Protein AF-A0A3N5MIL5-F1 (afdb_monomer_lite)

pLDDT: mean 93.54, std 10.15, range [49.41, 98.62]

Radius of gyration: 26.25 Å; chains: 1; bounding box: 44×29×71 Å

Structure (mmCIF, N/CA/C/O backbone):
data_AF-A0A3N5MIL5-F1
#
_entry.id   AF-A0A3N5MIL5-F1
#
loop_
_atom_site.group_PDB
_atom_site.id
_atom_site.type_symbol
_atom_site.label_atom_id
_atom_site.label_alt_id
_atom_site.label_comp_id
_atom_site.label_asym_id
_atom_site.label_entity_id
_atom_site.label_seq_id
_atom_site.pdbx_PDB_ins_code
_atom_site.Cartn_x
_atom_site.Cartn_y
_atom_site.Cartn_z
_atom_site.occupancy
_atom_site.B_iso_or_equiv
_atom_site.auth_seq_id
_atom_site.auth_comp_id
_atom_site.auth_asym_id
_atom_site.auth_atom_id
_atom_site.pdbx_PDB_model_num
ATOM 1 N N . MET A 1 1 ? 6.906 -9.057 -50.925 1.00 49.41 1 MET A N 1
ATOM 2 C CA . MET A 1 1 ? 8.367 -9.296 -50.939 1.00 49.41 1 MET A CA 1
ATOM 3 C C . MET A 1 1 ? 8.693 -9.995 -49.633 1.00 49.41 1 MET A C 1
ATOM 5 O O . MET A 1 1 ? 8.129 -9.553 -48.640 1.00 49.41 1 MET A O 1
ATOM 9 N N . PRO A 1 2 ? 9.459 -11.097 -49.607 1.00 53.81 2 PRO A N 1
ATOM 10 C CA . PRO A 1 2 ? 9.760 -11.751 -48.342 1.00 53.81 2 PRO A CA 1
ATOM 11 C C . PRO A 1 2 ? 10.690 -10.827 -47.550 1.00 53.81 2 PRO A C 1
ATOM 13 O O . PRO A 1 2 ? 11.709 -10.379 -48.077 1.00 53.81 2 PRO A O 1
ATOM 16 N N . GLU A 1 3 ? 10.293 -10.475 -46.332 1.00 63.34 3 GLU A N 1
ATOM 17 C CA . GLU A 1 3 ? 11.137 -9.734 -45.398 1.00 63.34 3 GLU A CA 1
ATOM 18 C C . GLU A 1 3 ? 12.382 -10.586 -45.121 1.00 63.34 3 GLU A C 1
ATOM 20 O O . GLU A 1 3 ? 12.277 -11.746 -44.724 1.00 63.34 3 GLU A O 1
ATOM 25 N N . GLN A 1 4 ? 13.568 -10.054 -45.416 1.00 61.78 4 GLN A N 1
ATOM 26 C CA . GLN A 1 4 ? 14.814 -10.725 -45.060 1.00 61.78 4 GLN A CA 1
ATOM 27 C C . GLN A 1 4 ? 14.955 -10.684 -43.535 1.00 61.78 4 GLN A C 1
ATOM 29 O O . GLN A 1 4 ? 15.059 -9.603 -42.957 1.00 61.78 4 GLN A O 1
ATOM 34 N N . GLU A 1 5 ? 14.963 -11.850 -42.886 1.00 66.00 5 GLU A N 1
ATOM 35 C CA . GLU A 1 5 ? 15.251 -11.960 -41.455 1.00 66.00 5 GLU A CA 1
ATOM 36 C C . GLU A 1 5 ? 16.691 -11.507 -41.185 1.00 66.00 5 GLU A C 1
ATOM 38 O O . GLU A 1 5 ? 17.662 -12.201 -41.493 1.00 66.00 5 GLU A O 1
ATOM 43 N N . HIS A 1 6 ? 16.836 -10.312 -40.614 1.00 81.69 6 HIS A N 1
ATOM 44 C CA . HIS A 1 6 ? 18.112 -9.841 -40.101 1.00 81.69 6 HIS A CA 1
ATOM 45 C C . HIS A 1 6 ? 18.438 -10.589 -38.805 1.00 81.69 6 HIS A C 1
ATOM 47 O O . HIS A 1 6 ? 17.734 -10.446 -37.803 1.00 81.69 6 HIS A O 1
ATOM 53 N N . GLN A 1 7 ? 19.506 -11.390 -38.824 1.00 84.31 7 GLN A N 1
ATOM 54 C CA . GLN A 1 7 ? 20.000 -12.044 -37.618 1.00 84.31 7 GLN A CA 1
ATOM 55 C C . GLN A 1 7 ? 20.868 -11.066 -36.815 1.00 84.31 7 GLN A C 1
ATOM 57 O O . GLN A 1 7 ? 21.890 -10.611 -37.335 1.00 84.31 7 GLN A O 1
ATOM 62 N N . PRO A 1 8 ? 20.485 -10.747 -35.566 1.00 87.31 8 PRO A N 1
ATOM 63 C CA . PRO A 1 8 ? 21.226 -9.805 -34.745 1.00 87.31 8 PRO A CA 1
ATOM 64 C C . PRO A 1 8 ? 22.592 -10.368 -34.353 1.00 87.31 8 PRO A C 1
ATOM 66 O O . PRO A 1 8 ? 22.759 -11.559 -34.075 1.00 87.31 8 PRO A O 1
ATOM 69 N N . THR A 1 9 ? 23.573 -9.480 -34.294 1.00 94.94 9 THR A N 1
ATOM 70 C CA . THR A 1 9 ? 24.926 -9.779 -33.832 1.00 94.94 9 THR A CA 1
ATOM 71 C C . THR A 1 9 ? 24.961 -10.036 -32.324 1.00 94.94 9 THR A C 1
ATOM 73 O O . THR A 1 9 ? 24.097 -9.602 -31.560 1.00 94.94 9 THR A O 1
ATOM 76 N N . VAL A 1 10 ? 26.015 -10.712 -31.860 1.00 92.56 10 VAL A N 1
ATOM 77 C CA . VAL A 1 10 ? 26.233 -10.970 -30.425 1.00 92.56 10 VAL A CA 1
ATOM 78 C C . VAL A 1 10 ? 26.275 -9.670 -29.613 1.00 92.56 10 VAL A C 1
ATOM 80 O O . VAL A 1 10 ? 25.775 -9.632 -28.490 1.00 92.56 10 VAL A O 1
ATOM 83 N N . GLU A 1 11 ? 26.835 -8.600 -30.173 1.00 93.06 11 GLU A N 1
ATOM 84 C CA . GLU A 1 11 ? 26.932 -7.309 -29.489 1.00 93.06 11 GLU A CA 1
ATOM 85 C C . GLU A 1 11 ? 25.579 -6.598 -29.399 1.00 93.06 11 GLU A C 1
ATOM 87 O O . GLU A 1 11 ? 25.241 -6.073 -28.340 1.00 93.06 11 GLU A O 1
ATOM 92 N N . GLU A 1 12 ? 24.747 -6.665 -30.440 1.00 92.56 12 GLU A N 1
ATOM 93 C CA . GLU A 1 12 ? 23.370 -6.152 -30.384 1.00 92.56 12 GLU A CA 1
ATOM 94 C C . GLU A 1 12 ? 22.527 -6.915 -29.355 1.00 92.56 12 GLU A C 1
ATOM 96 O O . GLU A 1 12 ? 21.750 -6.317 -28.606 1.00 92.56 12 GLU A O 1
ATOM 101 N N . LEU A 1 13 ? 22.723 -8.233 -29.255 1.00 93.75 13 LEU A N 1
ATOM 102 C CA . LEU A 1 13 ? 22.072 -9.059 -28.238 1.00 93.75 13 LEU A CA 1
ATOM 103 C C . LEU A 1 13 ? 22.516 -8.679 -26.818 1.00 93.75 13 LEU A C 1
ATOM 105 O O . LEU A 1 13 ? 21.672 -8.577 -25.925 1.00 93.75 13 LEU A O 1
ATOM 109 N N . LYS A 1 14 ? 23.812 -8.421 -26.599 1.00 94.56 14 LYS A N 1
ATOM 110 C CA . LYS A 1 14 ? 24.334 -7.950 -25.304 1.00 94.56 14 LYS A CA 1
ATOM 111 C C . LYS A 1 14 ? 23.821 -6.559 -24.948 1.00 94.56 14 LYS A C 1
ATOM 113 O O . LYS A 1 14 ? 23.369 -6.361 -23.826 1.00 94.56 14 LYS A O 1
ATOM 118 N N . ALA A 1 15 ? 23.845 -5.614 -25.889 1.00 94.69 15 ALA A N 1
ATOM 119 C CA . ALA A 1 15 ? 23.333 -4.263 -25.672 1.00 94.69 15 ALA A CA 1
ATOM 120 C C . ALA A 1 15 ? 21.857 -4.298 -25.252 1.00 94.69 15 ALA A C 1
ATOM 122 O O . ALA A 1 15 ? 21.475 -3.698 -24.247 1.00 94.69 15 ALA A O 1
ATOM 123 N N . LYS A 1 16 ? 21.046 -5.104 -25.947 1.00 93.50 16 LYS A N 1
ATOM 124 C CA . LYS A 1 16 ? 19.646 -5.337 -25.582 1.00 93.50 16 LYS A CA 1
ATOM 125 C C . LYS A 1 16 ? 19.498 -5.958 -24.189 1.00 93.50 16 LYS A C 1
ATOM 127 O O . LYS A 1 16 ? 18.602 -5.566 -23.448 1.00 93.50 16 LYS A O 1
ATOM 132 N N . ALA A 1 17 ? 20.361 -6.906 -23.822 1.00 95.56 17 ALA A N 1
ATOM 133 C CA . ALA A 1 17 ? 20.335 -7.544 -22.506 1.00 95.56 17 ALA A CA 1
ATOM 134 C C . ALA A 1 17 ? 20.743 -6.597 -21.362 1.00 95.56 17 ALA A C 1
ATOM 136 O O . ALA A 1 17 ? 20.247 -6.751 -20.246 1.00 95.56 17 ALA A O 1
ATOM 137 N N . TYR A 1 18 ? 21.618 -5.620 -21.622 1.00 96.75 18 TYR A N 1
ATOM 138 C CA . TYR A 1 18 ? 22.069 -4.644 -20.624 1.00 96.75 18 TYR A CA 1
ATOM 139 C C . TYR A 1 18 ? 21.169 -3.415 -20.496 1.00 96.75 18 TYR A C 1
ATOM 141 O O . TYR A 1 18 ? 21.203 -2.768 -19.451 1.00 96.75 18 TYR A O 1
ATOM 149 N N . GLN A 1 19 ? 20.322 -3.123 -21.486 1.00 96.12 19 GLN A N 1
ATOM 150 C CA . GLN A 1 19 ? 19.403 -1.980 -21.446 1.00 96.12 19 GLN A CA 1
ATOM 151 C C . GLN A 1 19 ? 18.601 -1.860 -20.128 1.00 96.12 19 GLN A C 1
ATOM 153 O O . GLN A 1 19 ? 18.597 -0.771 -19.553 1.00 96.12 19 GLN A O 1
ATOM 158 N N . PRO A 1 20 ? 18.024 -2.938 -19.550 1.00 97.56 20 PRO A N 1
ATOM 159 C CA . PRO A 1 20 ? 17.301 -2.839 -18.280 1.00 97.56 20 PRO A CA 1
ATOM 160 C C . PRO A 1 20 ? 18.160 -2.351 -17.103 1.00 97.56 20 PRO A C 1
ATOM 162 O O . PRO A 1 20 ? 17.630 -1.788 -16.146 1.00 97.56 20 PRO A O 1
ATOM 165 N N . MET A 1 21 ? 19.479 -2.572 -17.144 1.00 97.44 21 MET A N 1
ATOM 166 C CA . MET A 1 21 ? 20.404 -2.089 -16.114 1.00 97.44 21 MET A CA 1
ATOM 167 C C . MET A 1 21 ? 20.579 -0.573 -16.198 1.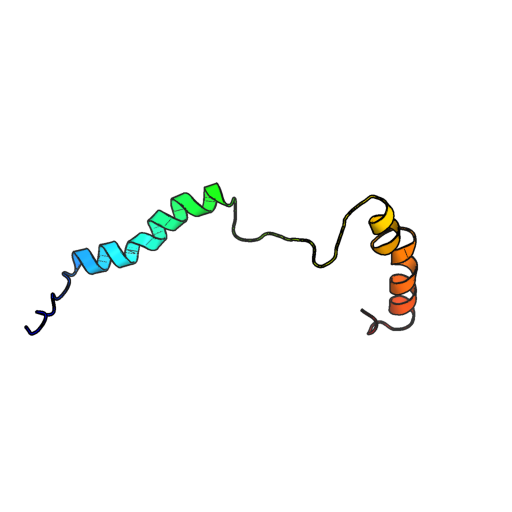00 97.44 21 MET A C 1
ATOM 169 O O . MET A 1 21 ? 20.610 0.097 -15.166 1.00 97.44 21 MET A O 1
ATOM 173 N N . GL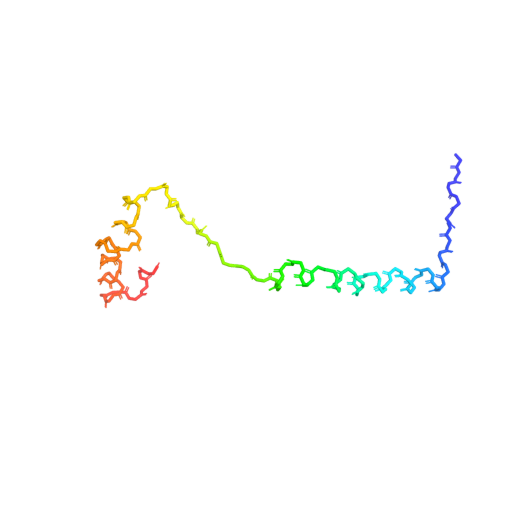U A 1 22 ? 20.662 -0.028 -17.411 1.00 97.19 22 GLU A N 1
ATOM 174 C CA . GLU A 1 22 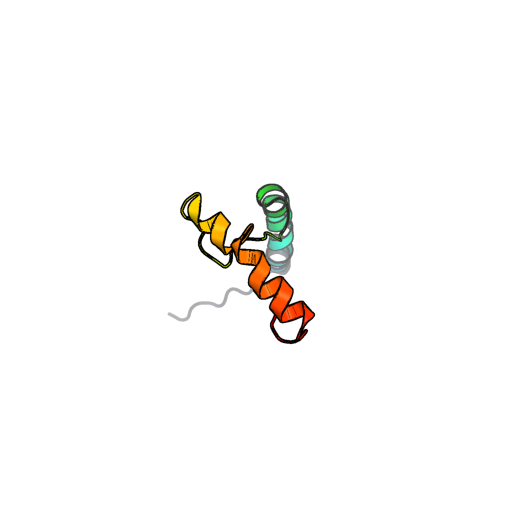? 20.731 1.420 -17.627 1.00 97.19 22 GLU A CA 1
ATOM 175 C C . GLU A 1 22 ? 19.404 2.090 -17.267 1.00 97.19 22 GLU A C 1
ATOM 177 O O . GLU A 1 22 ? 19.397 3.080 -16.531 1.00 97.19 22 GLU A O 1
ATOM 182 N N . ASP A 1 23 ? 18.279 1.486 -17.657 1.00 97.50 23 ASP A N 1
ATOM 183 C CA . ASP A 1 23 ? 16.950 1.954 -17.255 1.00 97.50 23 ASP A CA 1
ATOM 184 C C . ASP A 1 23 ? 16.826 1.967 -15.723 1.00 97.50 23 ASP A C 1
ATOM 186 O O . ASP A 1 23 ? 16.387 2.952 -15.127 1.00 97.50 23 ASP A O 1
ATOM 190 N N . ALA A 1 24 ? 17.293 0.914 -15.043 1.00 97.44 24 ALA A N 1
ATOM 191 C CA . ALA A 1 24 ? 17.261 0.838 -13.587 1.00 97.44 24 ALA A CA 1
ATOM 192 C C . ALA A 1 24 ? 18.032 1.985 -12.908 1.00 97.44 24 ALA A C 1
ATOM 194 O O . ALA A 1 24 ? 17.543 2.498 -11.897 1.00 97.44 24 ALA A O 1
ATOM 195 N N . LYS A 1 25 ? 19.182 2.420 -13.448 1.00 96.94 25 LYS A N 1
ATOM 196 C CA . LYS A 1 25 ? 19.959 3.550 -12.899 1.00 96.94 25 LYS A CA 1
ATOM 197 C C . LYS A 1 25 ? 19.184 4.865 -12.932 1.00 96.94 25 LYS A C 1
ATOM 199 O O . LYS A 1 25 ? 19.355 5.677 -12.029 1.00 96.94 25 LYS A O 1
ATOM 204 N N . VAL A 1 26 ? 18.339 5.069 -13.943 1.00 97.56 26 VAL A N 1
ATOM 205 C CA . VAL A 1 26 ? 17.504 6.273 -14.075 1.00 97.56 26 VAL A CA 1
ATOM 206 C C . VAL A 1 26 ? 16.241 6.154 -13.223 1.00 97.56 26 VAL A C 1
ATOM 208 O O . VAL A 1 26 ? 15.878 7.083 -12.499 1.00 97.56 26 VAL A O 1
ATOM 211 N N . LEU A 1 27 ? 15.579 4.996 -13.271 1.00 97.88 27 LEU A N 1
ATOM 212 C CA . LEU A 1 27 ? 14.262 4.810 -12.669 1.00 97.88 27 LEU A CA 1
ATOM 213 C C . LEU A 1 27 ? 14.307 4.670 -11.141 1.00 97.88 27 LEU A C 1
ATOM 215 O O . LEU A 1 27 ? 13.401 5.163 -10.472 1.00 97.88 27 LEU A O 1
ATOM 219 N N . HIS A 1 28 ? 15.344 4.054 -10.557 1.00 98.12 28 HIS A N 1
ATOM 220 C CA . HIS A 1 28 ? 15.409 3.888 -9.095 1.00 98.12 28 HIS A CA 1
ATOM 221 C C . HIS A 1 28 ? 15.527 5.225 -8.342 1.00 98.12 28 HIS A C 1
ATOM 223 O O . HIS A 1 28 ? 14.791 5.408 -7.372 1.00 98.12 28 HIS A O 1
ATOM 229 N N . PRO A 1 29 ? 16.384 6.181 -8.755 1.00 97.19 29 PRO A N 1
ATOM 230 C CA . PRO A 1 29 ? 16.408 7.513 -8.153 1.00 97.19 29 PRO A CA 1
ATOM 231 C C . PRO A 1 29 ? 15.138 8.319 -8.433 1.00 97.19 29 PRO A C 1
ATOM 233 O O . PRO A 1 29 ? 14.687 9.052 -7.554 1.00 97.19 29 PRO A O 1
ATOM 236 N N . PHE A 1 30 ? 14.554 8.174 -9.629 1.00 98.00 30 PHE A N 1
ATOM 237 C CA . PHE A 1 30 ? 13.330 8.880 -10.011 1.00 98.00 30 PHE A CA 1
ATOM 238 C C . PHE A 1 30 ? 12.136 8.474 -9.136 1.00 98.00 30 PHE A C 1
ATOM 240 O O . PHE A 1 30 ? 11.528 9.331 -8.498 1.00 98.00 30 PHE A O 1
ATOM 247 N N . TYR A 1 31 ? 11.849 7.172 -9.036 1.00 97.44 31 TYR A N 1
ATOM 248 C CA . TYR A 1 31 ? 10.753 6.643 -8.214 1.00 97.44 31 TYR A CA 1
ATOM 249 C C . TYR A 1 31 ? 11.105 6.503 -6.727 1.00 97.44 31 TYR A C 1
ATOM 251 O O . TYR A 1 31 ? 10.236 6.206 -5.913 1.00 97.44 31 TYR A O 1
ATOM 259 N N . ARG A 1 32 ? 12.374 6.728 -6.353 1.00 96.62 32 ARG A N 1
ATOM 260 C CA . ARG A 1 32 ? 12.888 6.629 -4.973 1.00 96.62 32 ARG A CA 1
ATOM 261 C C . ARG A 1 32 ? 12.579 5.291 -4.301 1.00 96.62 32 ARG A C 1
ATOM 263 O O . ARG A 1 32 ? 12.292 5.223 -3.109 1.00 96.62 32 ARG A O 1
ATOM 270 N N . GLY A 1 33 ? 12.666 4.219 -5.076 1.00 94.25 33 GLY A N 1
ATOM 271 C CA . GLY A 1 33 ? 12.233 2.892 -4.668 1.00 94.25 33 GLY A CA 1
ATOM 272 C C . GLY A 1 33 ? 11.252 2.304 -5.671 1.00 94.25 33 GLY A C 1
ATOM 273 O O . GLY A 1 33 ? 11.125 2.781 -6.794 1.00 94.25 33 GLY A O 1
ATOM 274 N N . LYS A 1 34 ? 10.607 1.209 -5.272 1.00 96.50 34 LYS A N 1
ATOM 275 C CA . LYS A 1 34 ? 9.669 0.446 -6.116 1.00 96.50 34 LYS A CA 1
ATOM 276 C C . LYS A 1 34 ? 8.294 0.281 -5.480 1.00 96.50 34 LYS A C 1
ATOM 278 O O . LYS A 1 34 ? 7.388 -0.233 -6.122 1.00 96.50 34 LYS A O 1
ATOM 283 N N . ILE A 1 35 ? 8.183 0.611 -4.197 1.00 97.38 35 ILE A N 1
ATOM 284 C CA . ILE A 1 35 ? 7.010 0.333 -3.379 1.00 97.38 35 ILE A CA 1
ATOM 285 C C . ILE A 1 35 ? 6.418 1.668 -2.966 1.00 97.38 35 ILE A C 1
ATOM 287 O O . ILE A 1 35 ? 7.129 2.530 -2.452 1.00 97.38 35 ILE A O 1
ATOM 291 N N . GLU A 1 36 ? 5.113 1.787 -3.145 1.00 97.44 36 GLU A N 1
ATOM 292 C CA . GLU A 1 36 ? 4.291 2.822 -2.541 1.00 97.44 36 GLU A CA 1
ATOM 293 C C . GLU A 1 36 ? 3.100 2.172 -1.833 1.00 97.44 36 GLU A C 1
ATOM 295 O O . GLU A 1 36 ? 2.698 1.048 -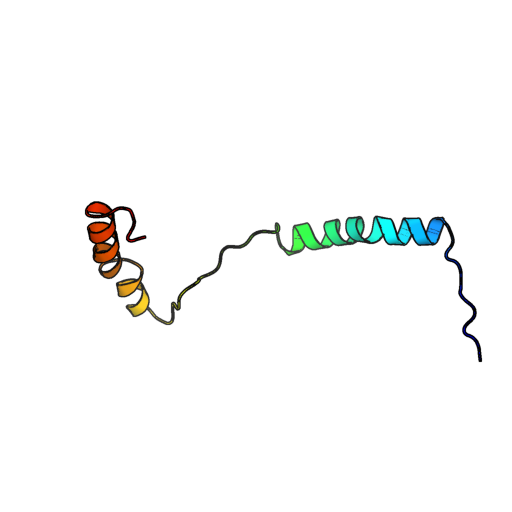2.149 1.00 97.44 36 GLU A O 1
ATOM 300 N N . THR A 1 37 ? 2.535 2.878 -0.862 1.00 97.31 37 THR A N 1
ATOM 301 C CA . THR A 1 37 ? 1.238 2.551 -0.276 1.00 97.31 37 THR A CA 1
ATOM 302 C C . THR A 1 37 ? 0.266 3.661 -0.644 1.00 97.31 37 THR A C 1
ATOM 304 O O . THR A 1 37 ? 0.593 4.843 -0.571 1.00 97.31 37 THR A O 1
ATOM 307 N N . THR A 1 38 ? -0.938 3.279 -1.059 1.00 97.06 38 THR A N 1
ATOM 308 C CA . THR A 1 38 ? -1.995 4.217 -1.443 1.00 97.06 38 THR A CA 1
ATOM 309 C C . THR A 1 38 ? -3.304 3.851 -0.754 1.00 97.06 38 THR A C 1
ATOM 311 O O . THR A 1 38 ? -3.447 2.765 -0.181 1.00 97.06 38 THR A O 1
ATOM 314 N N . LEU A 1 39 ? -4.258 4.775 -0.779 1.00 97.31 39 LEU A N 1
ATOM 315 C CA . LEU A 1 39 ? -5.559 4.588 -0.158 1.00 97.31 39 LEU A CA 1
ATOM 316 C C . LEU A 1 39 ? -6.380 3.554 -0.935 1.00 97.31 39 LEU A C 1
ATOM 318 O O . LEU A 1 39 ? -6.505 3.626 -2.155 1.00 97.31 39 LEU A O 1
ATOM 322 N N . LYS A 1 40 ? -6.981 2.609 -0.205 1.00 96.44 40 LYS A N 1
ATOM 323 C CA . LYS A 1 40 ? -7.981 1.678 -0.756 1.00 96.44 40 LYS A CA 1
ATOM 324 C C . LYS A 1 40 ? -9.395 2.266 -0.744 1.00 96.44 40 LYS A C 1
ATOM 326 O O . LYS A 1 40 ? -10.231 1.855 -1.541 1.00 96.44 40 LYS A O 1
ATOM 331 N N . CYS A 1 41 ? -9.668 3.193 0.172 1.00 95.44 41 CYS A N 1
ATOM 332 C CA . CYS A 1 41 ? -10.963 3.839 0.369 1.00 95.44 41 CYS A CA 1
ATOM 333 C C . CYS A 1 41 ? -10.871 5.355 0.144 1.00 95.44 41 CYS A C 1
ATOM 335 O O . CYS A 1 41 ? -9.784 5.931 0.086 1.00 95.44 41 CYS A O 1
ATOM 337 N N . CYS A 1 42 ? -12.023 6.005 -0.019 1.00 96.19 42 CYS A N 1
ATOM 338 C CA . CYS A 1 42 ? -12.086 7.437 -0.280 1.00 96.19 42 CYS A CA 1
ATOM 339 C C . CYS A 1 42 ? -11.779 8.273 0.972 1.00 96.19 42 CYS A C 1
ATOM 341 O O . CYS A 1 42 ? -12.248 7.978 2.069 1.00 96.19 42 CYS A O 1
ATOM 343 N N . VAL A 1 43 ? -11.026 9.354 0.773 1.00 96.69 43 VAL A N 1
ATOM 344 C CA . VAL A 1 43 ? -10.852 10.448 1.736 1.00 96.69 43 VAL A CA 1
ATOM 345 C C . VAL A 1 43 ? -11.050 11.740 0.952 1.00 96.69 43 VAL A C 1
ATOM 347 O O . VAL A 1 43 ? -10.150 12.196 0.250 1.00 96.69 43 VAL A O 1
ATOM 350 N N . ARG A 1 44 ? -12.276 12.259 0.973 1.00 96.88 44 ARG A N 1
ATOM 351 C CA . ARG A 1 44 ? -12.725 13.399 0.158 1.00 96.88 44 ARG A CA 1
ATOM 352 C C . ARG A 1 44 ? -12.634 14.705 0.929 1.00 96.88 44 ARG A C 1
ATOM 354 O O . ARG A 1 44 ? -12.201 15.715 0.385 1.00 96.88 44 ARG A O 1
ATOM 361 N N . ASP A 1 45 ? -13.050 14.666 2.189 1.00 97.56 45 ASP A N 1
ATOM 362 C CA . ASP A 1 45 ? -13.054 15.801 3.099 1.00 97.56 45 ASP A CA 1
ATOM 363 C C . ASP A 1 45 ? -12.836 15.343 4.551 1.00 97.56 45 ASP A C 1
ATOM 365 O O . ASP A 1 45 ? -12.576 14.170 4.833 1.00 97.56 45 ASP A O 1
ATOM 369 N N . PHE A 1 46 ? -12.915 16.292 5.485 1.00 97.19 46 PHE A N 1
ATOM 370 C CA . PHE A 1 46 ? -12.665 16.050 6.902 1.00 97.19 46 PHE A CA 1
ATOM 371 C C . PHE A 1 46 ? -13.611 15.011 7.535 1.00 97.19 46 PHE A C 1
ATOM 373 O O . PHE A 1 46 ? -13.222 14.333 8.484 1.00 97.19 46 PHE A O 1
ATOM 380 N N . GLN A 1 47 ? -14.839 14.861 7.032 1.00 97.44 47 GLN A N 1
ATOM 381 C CA . GLN A 1 47 ? -15.830 13.959 7.624 1.00 97.44 47 GLN A CA 1
ATOM 382 C C . GLN A 1 47 ? -15.470 12.485 7.417 1.00 97.44 47 GLN A C 1
ATOM 384 O O . GLN A 1 47 ? -15.783 11.659 8.274 1.00 97.44 47 GLN A O 1
ATOM 389 N N . ASP A 1 48 ? -14.750 12.150 6.341 1.00 98.00 48 ASP A N 1
ATOM 390 C CA . ASP A 1 48 ? -14.329 10.769 6.070 1.00 98.00 48 ASP A CA 1
ATOM 391 C C . ASP A 1 48 ? -13.384 10.229 7.169 1.00 98.00 48 ASP A C 1
ATOM 393 O O . ASP A 1 48 ? -13.390 9.031 7.462 1.00 98.00 48 ASP A O 1
ATOM 397 N N . PHE A 1 49 ? -12.641 11.094 7.875 1.00 97.25 49 PHE A N 1
ATOM 398 C CA . PHE A 1 49 ? -11.841 10.670 9.034 1.00 97.25 49 PHE A CA 1
ATOM 399 C C . PHE A 1 49 ? -12.700 10.163 10.198 1.00 97.25 49 PHE A C 1
ATOM 401 O O . PHE A 1 49 ? -12.246 9.305 10.952 1.00 97.25 49 PHE A O 1
ATOM 408 N N . GLY A 1 50 ? -13.948 10.624 10.320 1.00 97.94 50 GLY A N 1
ATOM 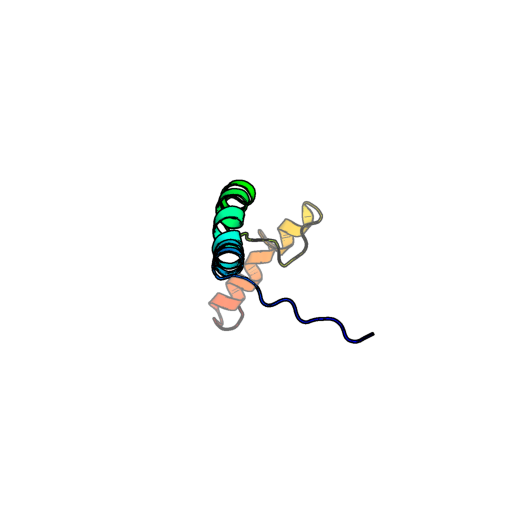409 C CA . GLY A 1 50 ? -14.893 10.105 11.307 1.00 97.94 50 GLY A CA 1
ATOM 410 C C . GLY A 1 50 ? -15.293 8.647 11.059 1.00 97.94 50 GLY A C 1
ATOM 411 O O . GLY A 1 50 ? -15.726 7.982 11.997 1.00 97.94 50 GLY A O 1
ATOM 412 N N . ILE A 1 51 ? -15.126 8.146 9.828 1.00 97.38 51 ILE A N 1
ATOM 413 C CA . ILE A 1 51 ? -15.406 6.758 9.431 1.00 97.38 51 ILE A CA 1
ATOM 414 C C . ILE A 1 51 ? -14.157 5.892 9.621 1.00 97.38 51 ILE A C 1
ATOM 416 O O . ILE A 1 51 ? -14.210 4.870 10.302 1.00 97.38 51 ILE A O 1
ATOM 420 N N . TRP A 1 52 ? -13.033 6.301 9.021 1.00 97.50 52 TRP A N 1
ATOM 421 C CA . TRP A 1 52 ? -11.808 5.490 8.959 1.00 97.50 52 TRP A CA 1
ATOM 422 C C . TRP A 1 52 ? -10.923 5.598 10.206 1.00 97.50 52 TRP A C 1
ATOM 424 O O . TRP A 1 52 ? -10.052 4.757 10.421 1.00 97.50 52 TRP A O 1
ATOM 434 N N . TYR A 1 53 ? -11.129 6.631 11.021 1.00 96.75 53 TYR A N 1
ATOM 435 C CA . TYR A 1 53 ? -10.407 6.879 12.264 1.00 96.75 53 TYR A CA 1
ATOM 436 C C . TYR A 1 53 ? -11.412 7.135 13.394 1.00 96.75 53 TYR A C 1
ATOM 438 O O . TYR A 1 53 ? -12.482 6.530 13.435 1.00 96.75 53 TYR A O 1
ATOM 446 N N . THR A 1 54 ? -11.084 7.985 14.360 1.00 96.62 54 THR A N 1
ATOM 447 C CA . THR A 1 54 ? -11.974 8.280 15.485 1.00 96.62 54 THR A CA 1
ATOM 448 C C . THR A 1 54 ? -13.190 9.111 15.042 1.00 96.62 54 THR A C 1
ATOM 450 O O . THR A 1 54 ? -12.997 10.146 14.402 1.00 96.62 54 THR A O 1
ATOM 453 N N . PRO A 1 55 ? -14.428 8.754 15.446 1.00 97.38 55 PRO A N 1
ATOM 454 C CA . PRO A 1 55 ? -14.798 7.634 16.323 1.00 97.38 55 PRO A CA 1
ATOM 455 C C . PRO A 1 55 ? -15.129 6.310 15.602 1.00 97.38 55 PRO A C 1
ATOM 457 O O . PRO A 1 55 ? -15.231 5.284 16.277 1.00 97.38 55 PRO A O 1
ATOM 460 N N . GLY A 1 56 ? -15.304 6.300 14.277 1.00 97.69 56 GLY A N 1
ATOM 461 C CA . GLY A 1 56 ? -15.808 5.158 13.501 1.00 97.69 56 GLY A CA 1
ATOM 462 C C . GLY A 1 56 ? -15.001 3.866 13.640 1.00 97.69 56 GLY A C 1
ATOM 463 O O . GLY A 1 56 ? -15.589 2.798 13.806 1.00 97.69 56 GLY A O 1
ATOM 464 N N . VAL A 1 57 ? -13.670 3.962 13.701 1.00 98.00 57 VAL A N 1
ATOM 465 C CA . VAL A 1 57 ? -12.749 2.819 13.854 1.00 98.00 57 VAL A CA 1
ATOM 466 C C . VAL A 1 57 ? -13.003 1.993 15.123 1.00 98.00 57 VAL A C 1
ATOM 468 O O . VAL A 1 57 ? -12.655 0.817 15.184 1.00 98.00 57 VAL A O 1
ATOM 471 N N . SER A 1 58 ? -13.657 2.566 16.138 1.00 98.19 58 SER A N 1
ATOM 472 C CA . SER A 1 58 ? -13.939 1.861 17.395 1.00 98.19 58 SER A CA 1
ATOM 473 C C . SER A 1 58 ? -14.841 0.637 17.216 1.00 98.19 58 SER A C 1
ATOM 475 O O . SER A 1 58 ? -14.653 -0.360 17.913 1.00 98.19 58 SER A O 1
ATOM 477 N N . LYS A 1 59 ? -15.790 0.675 16.272 1.00 98.31 59 LYS A N 1
ATOM 478 C CA . LYS A 1 59 ? -16.720 -0.434 16.036 1.00 98.31 59 LYS A CA 1
ATOM 479 C C . LYS A 1 59 ? -16.016 -1.693 15.504 1.00 98.31 59 LYS A C 1
ATOM 481 O O . LYS A 1 59 ? -16.127 -2.713 16.184 1.00 98.31 59 LYS A O 1
ATOM 486 N N . PRO A 1 60 ? -15.248 -1.650 14.393 1.00 97.94 60 PRO A N 1
ATOM 487 C CA . PRO A 1 60 ? -14.506 -2.827 13.944 1.00 97.94 60 PRO A CA 1
ATOM 488 C C . PRO A 1 60 ? -13.479 -3.298 14.983 1.00 97.94 60 PRO A C 1
ATOM 490 O O . PRO A 1 60 ? -13.328 -4.499 15.169 1.00 97.94 60 PRO A O 1
ATOM 493 N N . CYS A 1 61 ? -12.838 -2.397 15.744 1.00 98.06 61 CYS A N 1
ATOM 494 C CA . CYS A 1 61 ? -11.954 -2.800 16.846 1.00 98.06 61 CYS A CA 1
ATOM 495 C C . CYS A 1 61 ? -12.664 -3.662 17.905 1.00 98.06 61 CYS A C 1
ATOM 497 O O . CYS A 1 61 ? -12.101 -4.656 18.360 1.00 98.06 61 CYS A O 1
ATOM 499 N N . LEU A 1 62 ? -13.877 -3.280 18.321 1.00 98.44 62 LEU A N 1
ATOM 500 C CA . LEU A 1 62 ? -14.665 -4.060 19.279 1.00 98.44 62 LEU A CA 1
ATOM 501 C C . LEU A 1 62 ? -15.153 -5.377 18.667 1.00 98.44 62 LEU A C 1
ATOM 503 O O . LEU A 1 62 ? -15.089 -6.405 19.331 1.00 98.44 62 LEU A O 1
ATOM 507 N N . ASP A 1 63 ? -15.565 -5.363 17.399 1.00 98.62 63 ASP A N 1
ATOM 508 C CA . ASP A 1 63 ? -16.016 -6.573 16.709 1.00 98.62 63 ASP A CA 1
ATOM 509 C C . ASP A 1 63 ? -14.889 -7.609 16.559 1.00 98.62 63 ASP A C 1
ATOM 511 O O . ASP A 1 63 ? -15.131 -8.784 16.817 1.00 98.62 63 ASP A O 1
ATOM 515 N N . ILE A 1 64 ? -13.662 -7.179 16.236 1.00 98.56 64 ILE A N 1
ATOM 516 C CA . ILE A 1 64 ? -12.468 -8.043 16.152 1.00 98.56 64 ILE A CA 1
ATOM 517 C C . ILE A 1 64 ? -12.045 -8.553 17.533 1.00 98.56 64 ILE A C 1
ATOM 519 O O . ILE A 1 64 ? -11.570 -9.679 17.672 1.00 98.56 64 ILE A O 1
ATOM 523 N N . LYS A 1 65 ? -12.202 -7.727 18.575 1.00 98.31 65 LYS A N 1
ATOM 524 C CA . LYS A 1 65 ? -11.930 -8.148 19.954 1.00 98.31 65 LYS A CA 1
ATOM 525 C C . LYS A 1 65 ? -12.841 -9.310 20.367 1.00 98.31 65 LYS A C 1
ATOM 527 O O . LYS A 1 65 ? -12.370 -10.212 21.058 1.00 98.31 65 LYS A O 1
ATOM 532 N N . ASP A 1 66 ? -14.113 -9.262 19.976 1.00 98.50 66 ASP A N 1
ATOM 533 C CA . ASP A 1 66 ? -15.096 -10.302 20.294 1.00 98.50 66 ASP A CA 1
ATOM 534 C C . ASP A 1 66 ? -14.978 -11.522 19.357 1.00 98.50 66 ASP A C 1
ATOM 536 O O . ASP A 1 66 ? -15.225 -12.648 19.787 1.00 98.50 66 ASP A O 1
ATOM 540 N N . ASP A 1 67 ? -14.587 -11.311 18.095 1.00 98.38 67 ASP A N 1
ATOM 541 C CA . ASP A 1 67 ? -14.396 -12.345 17.072 1.00 98.38 67 ASP A CA 1
ATOM 542 C C . ASP A 1 67 ? -13.249 -11.972 16.101 1.00 98.38 67 ASP A C 1
ATOM 544 O O . ASP A 1 67 ? -13.454 -11.149 15.201 1.00 98.38 67 ASP A O 1
ATOM 548 N N . PRO A 1 68 ? -12.047 -12.573 16.244 1.00 97.75 68 PRO A N 1
ATOM 549 C CA . PRO A 1 68 ? -10.863 -12.215 15.457 1.00 97.75 68 PRO A CA 1
ATOM 550 C C . PRO A 1 68 ? -10.989 -12.365 13.936 1.00 97.75 68 PRO A C 1
ATOM 552 O O . PRO A 1 68 ? -10.196 -11.764 13.217 1.00 97.75 68 PRO A O 1
ATOM 555 N N . GLU A 1 69 ? -11.958 -13.135 13.434 1.00 97.88 69 GLU A N 1
ATOM 556 C CA . GLU A 1 69 ? -12.164 -13.331 11.991 1.00 97.88 69 GLU A CA 1
ATOM 557 C C . GLU A 1 69 ? -12.943 -12.174 11.333 1.00 97.88 69 GLU A C 1
ATOM 559 O O . GLU A 1 69 ? -13.068 -12.130 10.111 1.00 97.88 69 GLU A O 1
ATOM 564 N N . LYS A 1 70 ? -13.446 -11.199 12.106 1.00 95.50 70 LYS A N 1
ATOM 565 C CA . LYS A 1 70 ? -14.174 -10.015 11.596 1.00 95.50 70 LYS A CA 1
ATOM 566 C 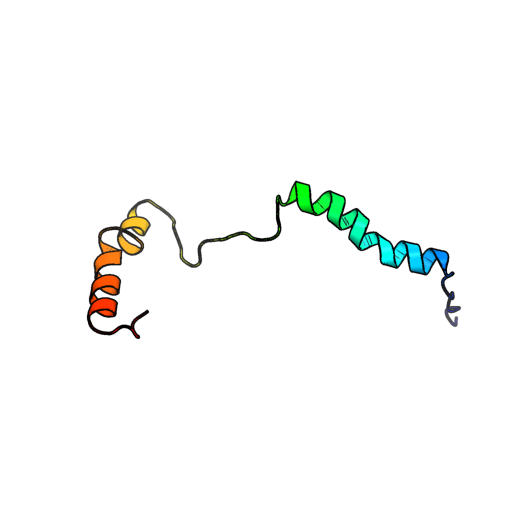C . LYS A 1 70 ? -13.266 -8.875 11.113 1.00 95.50 70 LYS A C 1
ATOM 568 O O . LYS A 1 70 ? -13.602 -7.698 11.274 1.00 95.50 70 LYS A O 1
ATOM 573 N N . VAL A 1 71 ? -12.111 -9.228 10.560 1.00 88.69 71 VAL A N 1
ATOM 574 C CA . VAL A 1 71 ? -11.139 -8.298 9.960 1.00 88.69 71 VAL A CA 1
ATOM 575 C C . VAL A 1 71 ? -11.550 -7.809 8.575 1.00 88.69 71 VAL A C 1
ATOM 577 O O . VAL A 1 71 ? -12.288 -8.525 7.864 1.00 88.69 71 VAL A O 1
#

Foldseek 3Di:
DDDPDDDDDPVRVVVVVCVVVVVCVVVCVVVVHDDDDDDPDDDDDPVVCVCVPPPNVVVLVVVCVVPVVSD

Sequence (71 aa):
MPEQEHQPTVEELKAKAYQPMEDAKVLHPFYRGKIETTLKCCVRDFQDFGIWYTPGVSKPCLDIKDDPEKV

Secondary structure (DSSP, 8-state):
-PPP--PPPHHHHHHHHHHHHHHHHHHHHHHTSS-----SS---SGGGHHHHSTTTTHHHHHHHHH-TT--